Protein AF-A0AAN3M515-F1 (afdb_monomer)

pLDDT: mean 83.95, std 12.52, range [47.84, 95.38]

Solvent-accessible surface area (backbone atoms only — not comparable to full-atom values): 8176 Å² total; per-residue (Å²): 122,46,78,45,69,47,93,41,84,70,50,61,72,46,66,97,53,87,65,50,75,47,78,48,97,88,71,53,70,46,45,22,51,98,84,41,80,50,62,64,46,80,46,67,83,77,82,77,72,58,74,63,61,31,73,74,31,86,90,49,18,69,62,45,48,35,52,39,50,40,53,70,43,36,45,80,80,69,85,82,75,65,84,77,64,92,81,60,81,76,84,82,68,79,75,86,63,97,37,38,52,72,89,68,66,51,70,68,50,49,51,52,26,46,52,53,50,50,54,53,46,31,74,75,73,44,82,128

Radius of gyration: 21.22 Å; Cα contacts (8 Å, |Δi|>4): 114; chains: 1; bounding box: 54×39×48 Å

Structure (mmCIF, N/CA/C/O backbone):
data_AF-A0AAN3M515-F1
#
_entry.id   AF-A0AAN3M515-F1
#
loop_
_atom_site.group_PDB
_atom_site.id
_atom_site.type_symbol
_atom_site.label_atom_id
_atom_site.label_alt_id
_atom_site.label_comp_id
_atom_site.label_asym_id
_atom_site.label_entity_id
_atom_site.label_seq_id
_atom_site.pdbx_PDB_ins_code
_atom_site.Cartn_x
_atom_site.Cartn_y
_atom_site.Cartn_z
_atom_site.occupancy
_atom_site.B_iso_or_equiv
_atom_site.auth_seq_id
_atom_site.auth_comp_id
_atom_site.auth_asym_id
_atom_site.auth_atom_id
_atom_site.pdbx_PDB_model_num
ATOM 1 N N . MET A 1 1 ? 8.738 1.355 -1.422 1.00 74.44 1 MET A N 1
ATOM 2 C CA . MET A 1 1 ? 8.729 0.400 -2.541 1.00 74.44 1 MET A CA 1
ATOM 3 C C . MET A 1 1 ? 10.118 -0.185 -2.695 1.00 74.44 1 MET A C 1
ATOM 5 O O . MET A 1 1 ? 11.070 0.582 -2.778 1.00 74.44 1 MET A O 1
ATOM 9 N N . LEU A 1 2 ? 10.237 -1.506 -2.654 1.00 84.25 2 LEU A N 1
ATOM 10 C CA . LEU A 1 2 ? 11.456 -2.237 -2.986 1.00 84.25 2 LEU A CA 1
ATOM 11 C C . LEU A 1 2 ? 11.219 -2.996 -4.291 1.00 84.25 2 LEU A C 1
ATOM 13 O O . LEU A 1 2 ? 10.124 -3.512 -4.501 1.00 84.25 2 LEU A O 1
ATOM 17 N N . TYR A 1 3 ? 12.242 -3.086 -5.132 1.00 87.69 3 TYR A N 1
ATOM 18 C CA . TYR A 1 3 ? 12.226 -3.963 -6.298 1.00 87.69 3 TYR A CA 1
ATOM 19 C C . TYR A 1 3 ? 13.040 -5.205 -5.962 1.00 87.69 3 TYR A C 1
ATOM 21 O O . TYR A 1 3 ? 14.212 -5.100 -5.600 1.00 87.69 3 TYR A O 1
ATOM 29 N N . LEU A 1 4 ? 12.393 -6.363 -6.013 1.00 90.38 4 LEU A N 1
ATOM 30 C CA . LEU A 1 4 ? 13.009 -7.659 -5.778 1.00 90.38 4 LEU A CA 1
ATOM 31 C C . LEU A 1 4 ? 13.320 -8.243 -7.143 1.00 90.38 4 LEU A C 1
ATOM 33 O O . LEU A 1 4 ? 12.409 -8.629 -7.871 1.00 90.38 4 LEU A O 1
ATOM 37 N N . ILE A 1 5 ? 14.601 -8.274 -7.489 1.00 91.88 5 ILE A N 1
ATOM 38 C CA . ILE A 1 5 ? 15.055 -8.941 -8.706 1.00 91.88 5 ILE A CA 1
ATOM 39 C C . ILE A 1 5 ? 14.798 -10.436 -8.524 1.00 91.88 5 ILE A C 1
ATOM 41 O O . ILE A 1 5 ? 15.192 -11.012 -7.507 1.00 91.88 5 ILE A O 1
ATOM 45 N N . GLU A 1 6 ? 14.117 -11.046 -9.487 1.00 90.75 6 GLU A N 1
ATOM 46 C CA . GLU A 1 6 ? 13.832 -12.475 -9.442 1.00 90.75 6 GLU A CA 1
ATOM 47 C C . GLU A 1 6 ? 15.124 -13.280 -9.558 1.00 90.75 6 GLU A C 1
ATOM 49 O O . GLU A 1 6 ? 16.039 -12.924 -10.313 1.00 90.75 6 GLU A O 1
ATOM 54 N N . ASP A 1 7 ? 15.203 -14.373 -8.799 1.00 90.81 7 ASP A N 1
ATOM 55 C CA . ASP A 1 7 ? 16.372 -15.237 -8.828 1.00 90.81 7 ASP A CA 1
ATOM 56 C C . ASP A 1 7 ? 16.434 -15.993 -10.160 1.00 90.81 7 ASP A C 1
ATOM 58 O O . ASP A 1 7 ? 15.585 -16.821 -10.479 1.00 90.81 7 ASP A O 1
ATOM 62 N N . ASN A 1 8 ? 17.456 -15.679 -10.946 1.00 89.69 8 ASN A N 1
ATOM 63 C CA . ASN A 1 8 ? 17.761 -16.307 -12.221 1.00 89.69 8 ASN A CA 1
ATOM 64 C C . ASN A 1 8 ? 19.284 -16.300 -12.403 1.00 89.69 8 ASN A C 1
ATOM 66 O O . ASN A 1 8 ? 19.985 -15.452 -11.842 1.00 89.69 8 ASN A O 1
ATOM 70 N N . GLU A 1 9 ? 19.814 -17.204 -13.224 1.00 87.88 9 GLU A N 1
ATOM 71 C CA . GLU A 1 9 ? 21.246 -17.298 -13.509 1.00 87.88 9 GLU A CA 1
ATOM 72 C C . GLU A 1 9 ? 21.816 -15.961 -14.012 1.00 87.88 9 GLU A C 1
ATOM 74 O O . GLU A 1 9 ? 22.918 -15.559 -13.635 1.00 87.88 9 GLU A O 1
ATOM 79 N N . TYR A 1 10 ? 21.029 -15.227 -14.804 1.00 87.00 10 TYR A N 1
ATOM 80 C CA . TYR A 1 10 ? 21.380 -13.889 -15.271 1.00 87.00 10 TYR A CA 1
ATOM 81 C C . TYR A 1 10 ? 21.342 -12.843 -14.143 1.00 87.00 10 TYR A C 1
ATOM 83 O O . TYR A 1 10 ? 22.311 -12.108 -13.947 1.00 87.00 10 TYR A O 1
ATOM 91 N N . SER A 1 11 ? 20.268 -12.820 -13.350 1.00 88.88 11 SER A N 1
ATOM 92 C CA . SER A 1 11 ? 20.087 -11.897 -12.222 1.00 88.88 11 SER A CA 1
ATOM 93 C C . SER A 1 11 ? 21.185 -12.025 -11.165 1.00 88.88 11 SER A C 1
ATOM 95 O O . SER A 1 11 ? 21.657 -11.021 -10.635 1.00 88.88 11 SER A O 1
ATOM 97 N N . ARG A 1 12 ? 21.671 -13.244 -10.895 1.00 90.31 12 ARG A N 1
ATOM 98 C CA . ARG A 1 12 ? 22.786 -13.476 -9.960 1.00 90.31 12 ARG A CA 1
ATOM 99 C C . ARG A 1 12 ? 24.074 -12.784 -10.403 1.00 90.31 12 ARG A C 1
ATOM 101 O O . ARG A 1 12 ? 24.856 -12.343 -9.566 1.00 90.31 12 ARG A O 1
ATOM 108 N N . ARG A 1 13 ? 24.283 -12.616 -11.714 1.00 88.38 13 ARG A N 1
ATOM 109 C CA . ARG A 1 13 ? 25.438 -11.880 -12.257 1.00 88.38 13 ARG A CA 1
ATOM 110 C C . ARG A 1 13 ? 25.331 -10.370 -12.040 1.00 88.38 13 ARG A C 1
ATOM 112 O O . ARG A 1 13 ? 26.339 -9.692 -12.249 1.00 88.38 13 ARG A O 1
ATOM 119 N N . ALA A 1 14 ? 24.160 -9.855 -11.654 1.00 88.38 14 ALA A N 1
ATOM 120 C CA . ALA A 1 14 ? 23.925 -8.454 -11.304 1.00 88.38 14 ALA A CA 1
ATOM 121 C C . ALA A 1 14 ? 24.326 -8.122 -9.853 1.00 88.38 14 ALA A C 1
ATOM 123 O O . ALA A 1 14 ? 24.411 -6.948 -9.499 1.00 88.38 14 ALA A O 1
ATOM 124 N N . ILE A 1 15 ? 24.578 -9.129 -9.005 1.00 89.25 15 ILE A N 1
ATOM 125 C CA . ILE A 1 15 ? 24.927 -8.918 -7.594 1.00 89.25 15 ILE A CA 1
ATOM 126 C C . ILE A 1 15 ? 26.208 -8.078 -7.496 1.00 89.25 15 ILE A C 1
ATOM 128 O O . ILE A 1 15 ? 27.229 -8.400 -8.102 1.00 89.25 15 ILE A O 1
ATOM 132 N N . GLY A 1 16 ? 26.140 -6.987 -6.730 1.00 89.06 16 GLY A N 1
ATOM 133 C CA . GLY A 1 16 ? 27.260 -6.063 -6.531 1.00 89.06 16 GLY A CA 1
ATOM 134 C C . GLY A 1 16 ? 27.586 -5.175 -7.737 1.00 89.06 16 GLY A C 1
ATOM 135 O O . GLY A 1 16 ? 28.589 -4.466 -7.699 1.00 89.06 16 GLY A O 1
ATOM 136 N N . LYS A 1 17 ? 26.768 -5.193 -8.798 1.00 90.44 17 LYS A N 1
ATOM 137 C CA . LYS A 1 17 ? 26.938 -4.341 -9.981 1.00 90.44 17 LYS A CA 1
ATOM 138 C C . LYS A 1 17 ? 25.918 -3.211 -10.003 1.00 90.44 17 LYS A C 1
ATOM 140 O O . LYS A 1 17 ? 24.826 -3.322 -9.450 1.00 90.44 17 LYS A O 1
ATOM 145 N N . TYR A 1 18 ? 26.282 -2.133 -10.686 1.00 90.44 18 TYR A N 1
ATOM 146 C CA . TYR A 1 18 ? 25.339 -1.078 -11.029 1.00 90.44 18 TYR A CA 1
ATOM 147 C C . TYR A 1 18 ? 24.382 -1.572 -12.117 1.00 90.44 18 TYR A C 1
ATOM 149 O O . TYR A 1 18 ? 24.785 -2.295 -13.030 1.00 90.44 18 TYR A O 1
ATOM 157 N N . ILE A 1 19 ? 23.117 -1.186 -11.985 1.00 90.69 19 ILE A N 1
ATOM 158 C CA . ILE A 1 19 ? 22.046 -1.478 -12.936 1.00 90.69 19 ILE A CA 1
ATOM 159 C C . ILE A 1 19 ? 21.421 -0.165 -13.387 1.00 90.69 19 ILE A C 1
ATOM 161 O O . ILE A 1 19 ? 21.342 0.789 -12.607 1.00 90.69 19 ILE A O 1
ATOM 165 N N . ASP A 1 20 ? 20.946 -0.140 -14.623 1.00 90.62 20 ASP A N 1
ATOM 166 C CA . ASP A 1 20 ? 20.230 1.005 -15.161 1.00 90.62 20 AS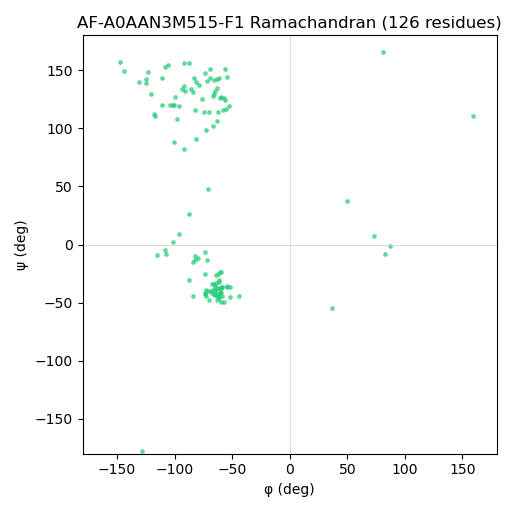P A CA 1
ATOM 167 C C . ASP A 1 20 ? 18.755 0.897 -14.787 1.00 90.62 20 ASP A C 1
ATOM 169 O O . ASP A 1 20 ? 18.135 -0.161 -14.936 1.00 90.62 20 ASP A O 1
ATOM 173 N N . VAL A 1 21 ? 18.186 2.003 -14.310 1.00 88.69 21 VAL A N 1
ATOM 174 C CA . VAL A 1 21 ? 16.763 2.099 -13.978 1.00 88.69 21 VAL A CA 1
ATOM 175 C C . VAL A 1 21 ? 16.131 3.140 -14.879 1.00 88.69 21 VAL A C 1
ATOM 177 O O . VAL A 1 21 ? 16.393 4.333 -14.744 1.00 88.69 21 VAL A O 1
ATOM 180 N N . TRP A 1 22 ? 15.291 2.683 -15.797 1.00 88.00 22 TRP A N 1
ATOM 181 C CA . TRP A 1 22 ? 14.546 3.561 -16.687 1.00 88.00 22 TRP A CA 1
ATOM 182 C C . TRP A 1 22 ? 13.210 3.881 -16.035 1.00 88.00 22 TRP A C 1
ATOM 184 O O . TRP A 1 22 ? 12.534 2.989 -15.520 1.00 88.00 22 TRP A O 1
ATOM 194 N N . HIS A 1 23 ? 12.852 5.162 -16.023 1.00 84.94 23 HIS A N 1
ATOM 195 C CA . HIS A 1 23 ? 11.598 5.6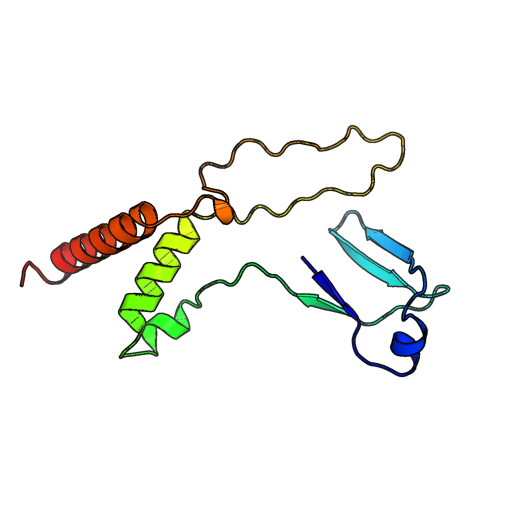42 -15.464 1.00 84.94 23 HIS A CA 1
ATOM 196 C C . HIS A 1 23 ? 10.779 6.296 -16.561 1.00 84.94 23 HIS A C 1
ATOM 198 O O . HIS A 1 23 ? 11.153 7.354 -17.067 1.00 84.94 23 HIS A O 1
ATOM 204 N N . TYR A 1 24 ? 9.668 5.672 -16.916 1.00 86.25 24 TYR A N 1
ATOM 205 C CA . TYR A 1 24 ? 8.786 6.200 -17.938 1.00 86.25 24 TYR A CA 1
ATOM 206 C C . TYR A 1 24 ? 7.760 7.172 -17.323 1.00 86.25 24 TYR A C 1
ATOM 208 O O . TYR A 1 24 ? 7.489 7.119 -16.116 1.00 86.25 24 TYR A O 1
ATOM 216 N N . PRO A 1 25 ? 7.195 8.102 -18.117 1.00 80.56 25 PRO A N 1
ATOM 217 C CA . PRO A 1 25 ? 6.217 9.082 -17.630 1.00 80.56 25 PRO A CA 1
ATOM 218 C C . PRO A 1 25 ? 4.922 8.460 -17.087 1.00 80.56 25 PRO A C 1
ATOM 220 O O . PRO A 1 25 ? 4.255 9.055 -16.247 1.00 80.56 25 PRO A O 1
ATOM 223 N N . ASP A 1 26 ? 4.585 7.261 -17.555 1.00 81.81 26 ASP A N 1
ATOM 224 C CA . ASP A 1 26 ? 3.459 6.436 -17.105 1.00 81.81 26 ASP A CA 1
ATOM 225 C C . ASP A 1 26 ? 3.686 5.793 -15.717 1.00 81.81 26 ASP A C 1
ATOM 227 O O . ASP A 1 26 ? 2.769 5.212 -15.139 1.00 81.81 26 ASP A O 1
ATOM 231 N N . GLY A 1 27 ? 4.891 5.928 -15.149 1.00 77.25 27 GLY A N 1
ATOM 232 C CA . GLY A 1 27 ? 5.275 5.359 -13.859 1.00 77.25 27 GLY A CA 1
ATOM 233 C C . GLY A 1 27 ? 5.811 3.929 -13.942 1.00 77.25 27 GLY A C 1
ATOM 234 O O . GLY A 1 27 ? 6.223 3.383 -12.911 1.00 77.25 27 GLY A O 1
ATOM 235 N N . HIS A 1 28 ? 5.859 3.335 -15.139 1.00 83.19 28 HIS A N 1
ATOM 236 C CA . HIS A 1 28 ? 6.512 2.053 -15.353 1.00 83.19 28 HIS A CA 1
ATOM 237 C C . HIS A 1 28 ? 8.026 2.197 -15.198 1.00 83.19 28 HIS A C 1
ATOM 239 O O . HIS A 1 28 ? 8.634 3.220 -15.537 1.00 83.19 28 HIS A O 1
ATOM 245 N N . LYS A 1 29 ? 8.644 1.160 -14.629 1.00 87.31 29 LYS A N 1
ATOM 246 C CA . LYS A 1 29 ? 10.084 1.127 -14.388 1.00 87.31 29 LYS A CA 1
ATOM 247 C C . LYS A 1 29 ? 10.675 -0.107 -15.026 1.00 87.31 29 LYS A C 1
ATOM 249 O O . LYS A 1 29 ? 10.107 -1.186 -14.929 1.00 87.31 29 LYS A O 1
ATOM 254 N N . GLU A 1 30 ? 11.835 0.049 -15.633 1.00 90.62 30 GLU A N 1
ATOM 255 C CA . GLU A 1 30 ? 12.587 -1.079 -16.164 1.00 90.62 30 GLU A CA 1
ATOM 256 C C . GLU A 1 30 ? 13.949 -1.122 -15.496 1.00 90.62 30 GLU A C 1
ATOM 258 O O . GLU A 1 30 ? 14.658 -0.118 -15.432 1.00 90.62 30 GLU A O 1
ATOM 263 N N . LEU A 1 31 ? 14.301 -2.301 -14.996 1.00 90.81 31 LEU A N 1
ATOM 264 C CA . LEU A 1 31 ? 15.617 -2.593 -14.448 1.00 90.81 31 LEU A CA 1
ATOM 265 C C . LEU A 1 31 ? 16.407 -3.329 -15.522 1.00 90.81 31 LEU A C 1
ATOM 267 O O . LEU A 1 31 ? 15.923 -4.322 -16.066 1.00 90.81 31 LEU A O 1
ATOM 271 N N . ARG A 1 32 ? 17.602 -2.841 -15.854 1.00 91.00 32 ARG A N 1
ATOM 272 C CA . ARG A 1 32 ? 18.445 -3.431 -16.897 1.00 91.00 32 ARG A CA 1
ATOM 273 C C . ARG A 1 32 ? 19.875 -3.637 -16.407 1.00 91.00 32 ARG A C 1
ATOM 275 O O . ARG A 1 32 ? 20.443 -2.772 -15.745 1.00 91.00 32 ARG A O 1
ATOM 282 N N . LEU A 1 33 ? 20.472 -4.768 -16.773 1.00 90.81 33 LEU A N 1
ATOM 283 C CA . LEU A 1 33 ? 21.907 -5.017 -16.635 1.00 90.81 33 LEU A CA 1
ATOM 284 C C . LEU A 1 33 ? 22.510 -5.060 -18.038 1.00 90.81 33 LEU A C 1
ATOM 286 O O . LEU A 1 33 ? 22.102 -5.881 -18.853 1.00 90.81 33 LEU A O 1
ATOM 290 N N . ASN A 1 34 ? 23.464 -4.180 -18.346 1.00 87.75 34 ASN A N 1
ATOM 291 C CA . ASN A 1 34 ? 24.110 -4.120 -19.666 1.00 87.75 34 ASN A CA 1
ATOM 292 C C . ASN A 1 34 ? 23.101 -4.101 -20.840 1.00 87.75 34 ASN A C 1
ATOM 294 O O . ASN A 1 34 ? 23.308 -4.762 -21.856 1.00 87.75 34 ASN A O 1
ATOM 298 N N . GLY A 1 35 ? 21.972 -3.404 -20.673 1.00 86.19 35 GLY A N 1
ATOM 299 C CA . GLY A 1 35 ? 20.901 -3.321 -21.673 1.00 86.19 35 GLY A CA 1
ATOM 300 C C . GLY A 1 35 ? 19.895 -4.481 -21.694 1.00 86.19 35 GLY A C 1
ATOM 301 O O . GLY A 1 35 ? 18.875 -4.358 -22.367 1.00 86.19 35 GLY A O 1
ATOM 302 N N . VAL A 1 36 ? 20.111 -5.565 -20.943 1.00 88.88 36 VAL A N 1
ATOM 303 C CA . VAL A 1 36 ? 19.167 -6.695 -20.841 1.00 88.88 36 VAL A CA 1
ATOM 304 C C . VAL A 1 36 ? 18.220 -6.485 -19.665 1.00 88.88 36 VAL A C 1
ATOM 306 O O . VAL A 1 36 ? 18.656 -6.110 -18.576 1.00 88.88 36 VAL A O 1
ATOM 309 N N . LEU A 1 37 ? 16.928 -6.749 -19.871 1.00 91.25 37 LEU A N 1
ATOM 310 C CA . LEU A 1 37 ? 15.900 -6.605 -18.841 1.00 91.25 37 LEU A CA 1
ATOM 311 C C . LEU A 1 37 ? 16.116 -7.596 -17.686 1.00 91.25 37 LEU A C 1
ATOM 313 O O . LEU A 1 37 ? 16.296 -8.795 -17.904 1.00 91.25 37 LEU A O 1
ATOM 317 N N . LEU A 1 38 ? 16.051 -7.091 -16.458 1.00 91.88 38 LEU A N 1
ATOM 318 C CA . LEU A 1 38 ? 16.026 -7.892 -15.244 1.00 91.88 38 LEU A CA 1
ATOM 319 C C . LEU A 1 38 ? 14.572 -8.092 -14.796 1.00 91.88 38 LEU A C 1
ATOM 321 O O . LEU A 1 38 ? 13.901 -7.100 -14.493 1.00 91.88 38 LEU A O 1
ATOM 325 N N . PRO A 1 39 ? 14.080 -9.343 -14.729 1.00 91.75 39 PRO A N 1
ATOM 326 C CA . PRO A 1 39 ? 12.764 -9.615 -14.174 1.00 91.75 39 PRO A CA 1
ATOM 327 C C . PRO A 1 39 ? 12.744 -9.216 -12.699 1.00 91.75 39 PRO A C 1
ATOM 329 O O . PRO A 1 39 ? 13.682 -9.493 -11.943 1.00 91.75 39 PRO A O 1
ATOM 332 N N . TYR A 1 40 ? 11.686 -8.522 -12.294 1.00 90.94 40 TYR A N 1
ATOM 333 C CA . TYR A 1 40 ? 11.546 -8.036 -10.934 1.00 90.94 40 TYR A CA 1
ATOM 334 C C . TYR A 1 40 ? 10.093 -8.088 -10.477 1.00 90.94 40 TYR A C 1
ATOM 336 O O . TYR A 1 40 ? 9.159 -7.872 -11.246 1.00 90.94 40 TYR A O 1
ATOM 344 N N . SER A 1 41 ? 9.926 -8.291 -9.179 1.00 89.50 41 SER A N 1
ATOM 345 C CA . SER A 1 41 ? 8.667 -8.105 -8.475 1.00 89.50 41 SER A CA 1
ATOM 346 C C . SER A 1 41 ? 8.753 -6.861 -7.600 1.00 89.50 41 SER A C 1
ATOM 348 O O . SER A 1 41 ? 9.829 -6.431 -7.173 1.00 89.50 41 SER A O 1
ATOM 350 N N . THR A 1 42 ? 7.609 -6.234 -7.345 1.00 87.56 42 THR A N 1
ATOM 351 C CA . THR A 1 42 ? 7.567 -5.057 -6.481 1.00 87.56 42 THR A CA 1
ATOM 352 C C . THR A 1 42 ? 7.083 -5.461 -5.100 1.00 87.56 42 THR A C 1
ATOM 354 O O . THR A 1 42 ? 5.969 -5.952 -4.952 1.00 87.56 42 THR A O 1
ATOM 357 N N . TYR A 1 43 ? 7.914 -5.235 -4.086 1.00 83.81 43 TYR A N 1
ATOM 358 C CA . TYR A 1 43 ? 7.559 -5.478 -2.695 1.00 83.81 43 TYR A CA 1
ATOM 359 C C . TYR A 1 43 ? 7.256 -4.160 -1.996 1.00 83.81 43 TYR A C 1
ATOM 361 O O . TYR A 1 43 ? 8.111 -3.265 -1.888 1.00 83.81 43 TYR A O 1
ATOM 369 N N . ASP A 1 44 ? 6.033 -4.050 -1.490 1.00 82.62 44 ASP A N 1
ATOM 370 C CA . ASP A 1 44 ? 5.663 -2.949 -0.623 1.00 82.62 44 ASP A CA 1
ATOM 371 C C . ASP A 1 44 ? 5.838 -3.320 0.851 1.00 82.62 44 ASP A C 1
ATOM 373 O O . ASP A 1 44 ? 5.427 -4.382 1.305 1.00 82.62 44 ASP A O 1
ATOM 377 N N . ARG A 1 45 ? 6.458 -2.413 1.611 1.00 79.88 45 ARG A N 1
ATOM 378 C CA . ARG A 1 45 ? 6.656 -2.573 3.059 1.00 79.88 45 ARG A CA 1
ATOM 379 C C . ARG A 1 45 ? 5.430 -2.134 3.859 1.00 79.88 45 ARG A C 1
ATOM 381 O O . ARG A 1 45 ? 5.354 -2.406 5.055 1.00 79.88 45 ARG A O 1
ATOM 388 N N . LEU A 1 46 ? 4.506 -1.413 3.228 1.00 83.31 46 LEU A N 1
ATOM 389 C CA . LEU A 1 46 ? 3.248 -1.024 3.842 1.00 83.31 46 LEU A CA 1
ATOM 390 C C . LEU A 1 46 ? 2.270 -2.191 3.739 1.00 83.31 46 LEU A C 1
ATOM 392 O O . LEU A 1 46 ? 1.536 -2.318 2.768 1.00 83.31 46 LEU A O 1
ATOM 396 N N . SER A 1 47 ? 2.261 -3.047 4.758 1.00 81.56 47 SER A N 1
ATOM 397 C CA . SER A 1 47 ? 1.220 -4.065 4.887 1.00 81.56 47 SER A CA 1
ATOM 398 C C . SER A 1 47 ? -0.148 -3.405 5.076 1.00 81.56 47 SER A C 1
ATOM 400 O O . SER A 1 47 ? -0.266 -2.396 5.788 1.00 81.56 47 SER A O 1
ATOM 402 N N . GLU A 1 48 ? -1.167 -4.010 4.472 1.00 87.94 48 GLU A N 1
ATOM 403 C CA . GLU A 1 48 ? -2.576 -3.638 4.590 1.00 87.94 48 GLU A CA 1
ATOM 404 C C . GLU A 1 48 ? -3.390 -4.857 5.037 1.00 87.94 48 GLU A C 1
ATOM 406 O O . GLU A 1 48 ? -3.095 -5.989 4.653 1.00 87.94 48 GLU A O 1
ATOM 411 N N . VAL A 1 49 ? -4.391 -4.638 5.893 1.00 90.44 49 VAL A N 1
ATOM 412 C CA . VAL A 1 49 ? -5.300 -5.704 6.330 1.00 90.44 49 VAL A CA 1
ATOM 413 C C . VAL A 1 49 ? -6.390 -5.915 5.283 1.00 90.44 49 VAL A C 1
ATOM 415 O O . VAL A 1 49 ? -7.256 -5.052 5.105 1.00 90.44 49 VAL A O 1
ATOM 418 N N . ASP A 1 50 ? -6.410 -7.100 4.679 1.00 90.75 50 ASP A N 1
ATOM 419 C CA . ASP A 1 50 ? -7.423 -7.522 3.708 1.00 90.75 50 ASP A CA 1
ATOM 420 C C . ASP A 1 50 ? -8.848 -7.534 4.315 1.00 90.75 50 ASP A C 1
ATOM 422 O O . ASP A 1 50 ? -9.067 -8.139 5.373 1.00 90.75 50 ASP A O 1
ATOM 426 N N . PRO A 1 51 ? -9.837 -6.844 3.701 1.00 87.75 51 PRO A N 1
ATOM 427 C CA . PRO A 1 51 ? -11.261 -6.943 4.040 1.00 87.75 51 PRO A CA 1
ATOM 428 C C . PRO A 1 51 ? -11.766 -8.360 4.250 1.00 87.75 51 PRO A C 1
ATOM 430 O O . PRO A 1 51 ? -12.440 -8.602 5.253 1.00 87.75 51 PRO A O 1
ATOM 433 N N . VAL A 1 52 ? -11.383 -9.279 3.371 1.00 91.50 52 VAL A N 1
ATOM 434 C CA . VAL A 1 52 ? -11.850 -10.666 3.388 1.00 91.50 52 VAL A CA 1
ATOM 435 C C . VAL A 1 52 ? -11.337 -11.394 4.631 1.00 91.50 52 VAL A C 1
ATOM 437 O O . VAL A 1 52 ? -12.113 -12.016 5.356 1.00 91.50 52 VAL A O 1
ATOM 440 N N . ALA A 1 53 ? -10.064 -11.191 4.984 1.00 89.50 53 ALA A N 1
ATOM 441 C CA . ALA A 1 53 ? -9.456 -11.794 6.168 1.00 89.50 53 ALA A CA 1
ATOM 442 C C . ALA A 1 53 ? -10.133 -11.393 7.493 1.00 89.50 53 ALA A C 1
ATOM 444 O O . ALA A 1 53 ? -10.037 -12.130 8.472 1.00 89.50 53 ALA A O 1
ATOM 445 N N . ILE A 1 54 ? -10.822 -10.248 7.555 1.00 90.50 54 I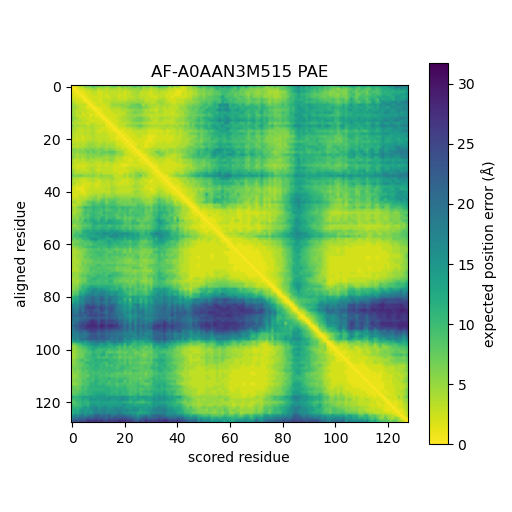LE A N 1
ATOM 446 C CA . ILE A 1 54 ? -11.577 -9.846 8.756 1.00 90.50 54 ILE A CA 1
ATOM 447 C C . ILE A 1 54 ? -12.847 -10.670 8.914 1.00 90.50 54 ILE A C 1
ATOM 449 O O . ILE A 1 54 ? -13.174 -11.087 10.024 1.00 90.50 54 ILE A O 1
ATOM 453 N N . VAL A 1 55 ? -13.556 -10.884 7.809 1.00 90.19 55 VAL A N 1
ATOM 454 C CA . VAL A 1 55 ? -14.843 -11.583 7.795 1.00 90.19 55 VAL A CA 1
ATOM 455 C C . VAL A 1 55 ? -14.638 -13.081 8.009 1.00 90.19 55 VAL A C 1
ATOM 457 O O . VAL A 1 55 ? -15.350 -13.696 8.803 1.00 90.19 55 VAL A O 1
ATOM 460 N N . ASP A 1 56 ? -13.620 -13.655 7.370 1.00 92.69 56 ASP A N 1
ATOM 461 C CA . ASP A 1 56 ? -13.376 -15.099 7.399 1.00 92.69 56 ASP A CA 1
ATOM 462 C C . ASP A 1 56 ? -12.819 -15.582 8.746 1.00 92.69 56 ASP A C 1
ATOM 464 O O . ASP A 1 56 ? -12.990 -16.740 9.142 1.00 92.69 56 ASP A O 1
ATOM 468 N N . ASN A 1 57 ? -12.155 -14.699 9.496 1.00 91.56 57 ASN A N 1
ATOM 469 C CA . ASN A 1 57 ? -11.372 -15.088 10.659 1.00 91.56 57 ASN A CA 1
ATOM 470 C C . ASN A 1 57 ? -12.123 -14.843 11.975 1.00 91.56 57 ASN A C 1
ATOM 472 O O . ASN A 1 57 ? -11.966 -13.819 12.634 1.00 91.56 57 ASN A O 1
ATOM 476 N N . LYS A 1 58 ? -12.915 -15.828 12.414 1.00 86.06 58 LYS A N 1
ATOM 477 C CA . LYS A 1 58 ? -13.808 -15.704 13.590 1.00 86.06 58 LYS A CA 1
ATOM 478 C C . LYS A 1 58 ? -13.125 -15.268 14.891 1.00 86.06 58 LYS A C 1
ATOM 480 O O . LYS A 1 58 ? -13.738 -14.576 15.696 1.00 86.06 58 LYS A O 1
ATOM 485 N N . ARG A 1 59 ? -11.883 -15.705 15.137 1.00 92.00 59 ARG A N 1
ATOM 486 C CA . ARG A 1 59 ? -11.165 -15.408 16.394 1.00 92.00 59 ARG A CA 1
ATOM 487 C C . ARG A 1 59 ? -10.405 -14.086 16.341 1.00 92.00 59 ARG A C 1
ATOM 489 O O . ARG A 1 59 ? -10.233 -13.454 17.376 1.00 92.00 59 ARG A O 1
ATOM 496 N N . LEU A 1 60 ? -9.936 -13.696 15.156 1.00 94.00 60 LEU A N 1
ATOM 497 C CA . LEU A 1 60 ? -9.071 -12.529 14.969 1.00 94.00 60 LEU A CA 1
ATOM 498 C C . LEU A 1 60 ? -9.777 -11.348 14.304 1.00 94.00 60 LEU A C 1
ATOM 500 O O . LEU A 1 60 ? -9.204 -10.265 14.282 1.00 94.00 60 LEU A O 1
ATOM 504 N N . GLY A 1 61 ? -11.007 -11.515 13.815 1.00 92.44 61 GLY A N 1
ATOM 505 C CA . GLY A 1 61 ? -11.732 -10.496 13.057 1.00 92.44 61 GLY A CA 1
ATOM 506 C C . GLY A 1 61 ? -11.777 -9.149 13.772 1.00 92.44 61 GLY A C 1
ATOM 507 O O . GLY A 1 61 ? -11.431 -8.133 13.181 1.00 92.44 61 GLY A O 1
ATOM 508 N N . HIS A 1 62 ? -12.071 -9.138 15.076 1.00 91.69 62 HIS A N 1
ATOM 509 C CA . HIS A 1 62 ? -12.098 -7.893 15.850 1.00 91.69 62 HIS A CA 1
ATOM 510 C C . HIS A 1 62 ? -10.728 -7.197 15.918 1.00 91.69 62 HIS A C 1
ATOM 512 O O . HIS A 1 62 ? -10.629 -5.993 15.698 1.00 91.69 62 HIS A O 1
ATOM 518 N N . VAL A 1 63 ? -9.654 -7.952 16.166 1.00 94.12 63 VAL A N 1
ATOM 519 C CA . VAL A 1 63 ? -8.289 -7.404 16.238 1.00 94.12 63 VAL A CA 1
ATOM 520 C C . VAL A 1 63 ? -7.822 -6.913 14.867 1.00 94.12 63 VAL A C 1
ATOM 522 O O . VAL A 1 63 ? -7.190 -5.863 14.765 1.00 94.12 63 VAL A O 1
ATOM 525 N N . LEU A 1 64 ? -8.162 -7.639 13.801 1.00 95.06 64 LEU A N 1
ATOM 526 C CA . LEU A 1 64 ? -7.868 -7.221 12.434 1.00 95.06 64 LEU A CA 1
ATOM 527 C C . LEU A 1 64 ? -8.620 -5.933 12.067 1.00 95.06 64 LEU A C 1
ATOM 529 O O . LEU A 1 64 ? -8.079 -5.102 11.338 1.00 95.06 64 LEU A O 1
ATOM 533 N N . ASP A 1 65 ? -9.827 -5.730 12.600 1.00 93.94 65 ASP A N 1
ATOM 534 C CA . ASP A 1 65 ? -10.611 -4.518 12.341 1.00 93.94 65 ASP A CA 1
ATOM 535 C C . ASP A 1 65 ? -10.020 -3.312 13.076 1.00 93.94 65 ASP A C 1
ATOM 537 O O . ASP A 1 65 ? -9.856 -2.239 12.492 1.00 93.94 65 ASP A O 1
ATOM 541 N N . VAL A 1 66 ? -9.554 -3.509 14.316 1.00 95.00 66 VAL A N 1
ATOM 542 C CA . VAL A 1 66 ? -8.750 -2.501 15.031 1.00 95.00 66 VAL A CA 1
ATOM 543 C C . VAL A 1 66 ? -7.505 -2.145 14.213 1.00 95.00 66 VAL A C 1
ATOM 545 O O . VAL A 1 66 ? -7.249 -0.966 13.958 1.00 95.00 66 VAL A O 1
ATOM 548 N N . ALA A 1 67 ? -6.757 -3.145 13.737 1.00 93.88 67 ALA A N 1
ATOM 549 C CA . ALA A 1 67 ? -5.553 -2.925 12.939 1.00 93.88 67 ALA A CA 1
ATOM 550 C C . ALA A 1 67 ? -5.847 -2.152 11.640 1.00 93.88 67 ALA A C 1
ATOM 552 O O . ALA A 1 67 ? -5.106 -1.229 11.295 1.00 93.88 67 ALA A O 1
ATOM 553 N N . ARG A 1 68 ? -6.958 -2.454 10.952 1.00 93.88 68 ARG A N 1
ATOM 554 C CA . ARG A 1 68 ? -7.415 -1.689 9.781 1.00 93.88 68 ARG A CA 1
ATOM 555 C C . ARG A 1 68 ? -7.717 -0.234 10.130 1.00 93.88 68 ARG A C 1
ATOM 557 O O . ARG A 1 68 ? -7.343 0.664 9.378 1.00 93.88 68 ARG A O 1
ATOM 564 N N . GLN A 1 69 ? -8.405 0.019 11.240 1.00 94.12 69 GLN A N 1
ATOM 565 C CA . GLN A 1 69 ? -8.757 1.380 11.653 1.00 94.12 69 GLN A CA 1
ATOM 566 C C . GLN A 1 69 ? -7.514 2.211 11.984 1.00 94.12 69 GLN A C 1
ATOM 568 O O . GLN A 1 69 ? -7.444 3.377 11.595 1.00 94.12 69 GLN A O 1
ATOM 573 N N . VAL A 1 70 ? -6.503 1.606 12.614 1.00 93.69 70 VAL A N 1
ATOM 574 C CA . VAL A 1 70 ? -5.195 2.245 12.828 1.00 93.69 70 VAL A CA 1
ATOM 575 C C . VAL A 1 70 ? -4.489 2.504 11.493 1.00 93.69 70 VAL A C 1
ATOM 577 O O . VAL A 1 70 ? -3.985 3.602 11.266 1.00 93.69 70 VAL A O 1
ATOM 580 N N . GLN A 1 71 ? -4.505 1.544 10.560 1.00 91.75 71 GLN A N 1
ATOM 581 C CA . GLN A 1 71 ? -3.913 1.722 9.228 1.00 91.75 71 GLN A CA 1
ATOM 582 C C . GLN A 1 71 ? -4.571 2.848 8.419 1.00 91.75 71 GLN A C 1
ATOM 584 O O . GLN A 1 71 ? -3.875 3.528 7.674 1.00 91.75 71 GLN A O 1
ATOM 589 N N . ARG A 1 72 ? -5.874 3.109 8.591 1.00 90.69 72 ARG A N 1
ATOM 590 C CA . ARG A 1 72 ? -6.566 4.237 7.935 1.00 90.69 72 ARG A CA 1
ATOM 591 C C . ARG A 1 72 ? -6.056 5.609 8.375 1.00 90.69 72 ARG A C 1
ATOM 593 O O . ARG A 1 72 ? -6.170 6.559 7.610 1.00 90.69 72 ARG A O 1
ATOM 600 N N . LYS A 1 73 ? -5.496 5.713 9.583 1.00 90.56 73 LYS A N 1
ATOM 601 C CA . LYS A 1 73 ? -4.846 6.936 10.080 1.00 90.56 73 LYS A CA 1
ATOM 602 C C . LYS A 1 73 ? -3.410 7.082 9.594 1.00 90.56 73 LYS A C 1
AT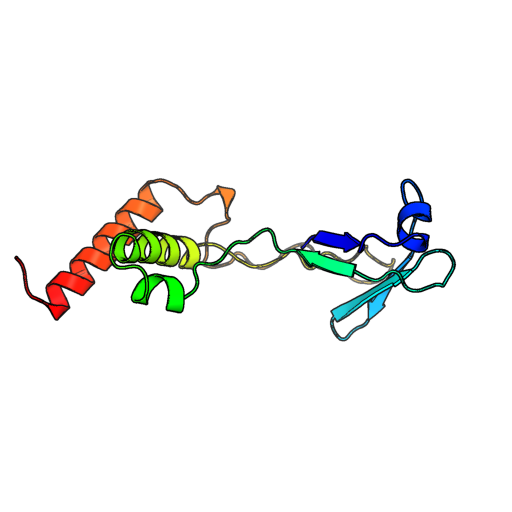OM 604 O O . LYS A 1 73 ? -2.808 8.131 9.809 1.00 90.56 73 LYS A O 1
ATOM 609 N N . ARG A 1 74 ? -2.847 6.040 8.977 1.00 90.06 74 ARG A N 1
ATOM 610 C CA . ARG A 1 74 ? -1.490 6.046 8.442 1.00 90.06 74 ARG A CA 1
ATOM 611 C C . ARG A 1 74 ? -1.456 6.767 7.105 1.00 90.06 74 ARG A C 1
ATOM 613 O O . ARG A 1 74 ? -2.295 6.556 6.232 1.00 90.06 74 ARG A O 1
ATOM 620 N N . ASP A 1 75 ? -0.438 7.584 6.924 1.00 87.06 75 ASP A N 1
ATOM 621 C CA . ASP A 1 75 ? -0.082 8.121 5.633 1.00 87.06 75 ASP A CA 1
ATOM 622 C C . ASP A 1 75 ? 0.589 7.023 4.804 1.00 87.06 75 ASP A C 1
ATOM 624 O O . ASP A 1 75 ? 1.675 6.542 5.140 1.00 87.06 75 ASP A O 1
ATOM 628 N N . ASN A 1 76 ? -0.080 6.622 3.724 1.00 83.50 76 ASN A N 1
ATOM 629 C CA . ASN A 1 76 ? 0.443 5.675 2.745 1.00 83.50 76 ASN A CA 1
ATOM 630 C C . ASN A 1 76 ? 1.078 6.394 1.537 1.00 83.50 76 ASN A C 1
ATOM 632 O O . ASN A 1 76 ? 1.429 5.743 0.549 1.00 83.50 76 ASN A O 1
ATOM 636 N N . ASN A 1 77 ? 1.250 7.724 1.590 1.00 77.31 77 ASN A N 1
ATOM 637 C CA . ASN A 1 77 ? 1.952 8.461 0.548 1.00 77.31 77 ASN A CA 1
ATOM 638 C C . ASN A 1 77 ? 3.407 7.998 0.460 1.00 77.31 77 ASN A C 1
ATOM 640 O O . ASN A 1 77 ? 4.224 8.182 1.364 1.00 77.31 77 ASN A O 1
ATOM 644 N N . ARG A 1 78 ? 3.740 7.387 -0.677 1.00 72.81 78 ARG A N 1
ATOM 645 C CA . ARG A 1 78 ? 5.101 6.956 -0.982 1.00 72.81 78 ARG A CA 1
ATOM 646 C C . ARG A 1 78 ? 5.889 8.152 -1.502 1.00 72.81 78 ARG A C 1
ATOM 648 O O . ARG A 1 78 ? 5.378 8.929 -2.306 1.00 72.81 78 ARG A O 1
ATOM 655 N N . SER A 1 79 ? 7.149 8.273 -1.092 1.00 66.19 79 SER A N 1
ATOM 656 C CA . SER A 1 79 ? 8.054 9.267 -1.666 1.00 66.19 79 SER A CA 1
ATOM 657 C C . SER A 1 79 ? 8.165 9.044 -3.176 1.00 66.19 79 SER A C 1
ATOM 659 O O . SER A 1 79 ? 8.682 8.018 -3.614 1.00 66.19 79 SER A O 1
ATOM 661 N N . GLN A 1 80 ? 7.704 10.012 -3.967 1.00 63.81 80 GLN A N 1
ATOM 662 C CA . GLN A 1 80 ? 7.865 10.034 -5.427 1.00 63.81 80 GLN A CA 1
ATOM 663 C C . GLN A 1 80 ? 9.188 10.692 -5.839 1.00 63.81 80 GLN A C 1
ATOM 665 O O . GLN A 1 80 ? 9.292 11.294 -6.905 1.00 63.81 80 GLN A O 1
ATOM 670 N N . SER A 1 81 ? 10.198 10.649 -4.964 1.00 54.56 81 SER A N 1
ATOM 671 C CA . SER A 1 81 ? 11.493 11.261 -5.233 1.00 54.56 81 SER A CA 1
ATOM 672 C C . SER A 1 81 ? 12.170 10.517 -6.380 1.00 54.56 81 SER A C 1
ATOM 674 O O . SER A 1 81 ? 12.712 9.427 -6.186 1.00 54.56 81 SER A O 1
ATOM 676 N N . LEU A 1 82 ? 12.123 11.107 -7.570 1.00 56.16 82 LEU A N 1
ATOM 677 C CA . LEU A 1 82 ? 12.991 10.740 -8.679 1.00 56.16 82 LEU A CA 1
ATOM 678 C C . LEU A 1 82 ? 14.406 11.265 -8.383 1.00 56.16 82 LEU A C 1
ATOM 680 O O . LEU A 1 82 ? 14.537 12.306 -7.723 1.00 56.16 82 LEU A O 1
ATOM 684 N N . PRO A 1 83 ? 15.473 10.578 -8.831 1.00 53.00 83 PRO A N 1
ATOM 685 C CA . PRO A 1 83 ? 16.770 11.230 -8.928 1.00 53.00 83 PRO A CA 1
ATOM 686 C C . PRO A 1 83 ? 16.591 12.471 -9.811 1.00 53.00 83 PRO A C 1
ATOM 688 O O . PRO A 1 83 ? 16.045 12.382 -10.905 1.00 53.00 83 PRO A O 1
ATOM 691 N N . CYS A 1 84 ? 16.965 13.637 -9.286 1.00 47.84 84 CYS A N 1
ATOM 692 C CA . CYS A 1 84 ? 16.820 14.907 -9.988 1.00 47.84 84 CYS A CA 1
ATOM 693 C C . CYS A 1 84 ? 17.697 14.867 -11.246 1.00 47.84 84 CYS A C 1
ATOM 695 O O . CYS A 1 84 ? 18.919 14.962 -11.147 1.00 47.84 84 CYS A O 1
ATOM 697 N N . SER A 1 85 ? 17.095 14.726 -12.421 1.00 53.38 85 SER A N 1
ATOM 698 C CA . SER A 1 85 ? 17.737 15.083 -13.681 1.00 53.38 85 SER A CA 1
ATOM 699 C C . SER A 1 85 ? 17.784 16.607 -13.743 1.00 53.38 85 SER A C 1
ATOM 701 O O . SER A 1 85 ? 16.757 17.213 -14.014 1.00 53.38 85 SER A O 1
ATOM 703 N N . GLY A 1 86 ? 18.945 17.178 -13.394 1.00 52.69 86 GLY A N 1
ATOM 704 C CA . GLY A 1 86 ? 19.458 18.548 -13.622 1.00 52.69 86 GLY A CA 1
ATOM 705 C C . GLY A 1 86 ? 18.513 19.756 -13.568 1.00 52.69 86 GLY A C 1
ATOM 706 O O . GLY A 1 86 ? 18.770 20.686 -12.808 1.00 52.69 86 GLY A O 1
ATOM 707 N N . ASP A 1 87 ? 17.438 19.734 -14.351 1.00 57.53 87 ASP A N 1
ATOM 708 C CA . ASP A 1 87 ? 16.633 20.893 -14.737 1.00 57.53 87 ASP A CA 1
ATOM 709 C C . ASP A 1 87 ? 15.182 20.858 -14.215 1.00 57.53 87 ASP A C 1
ATOM 711 O O . ASP A 1 87 ? 14.471 21.859 -14.312 1.00 57.53 87 ASP A O 1
ATOM 715 N N . GLU A 1 88 ? 14.712 19.748 -13.628 1.00 55.62 88 GLU A N 1
ATOM 716 C CA . GLU A 1 88 ? 13.373 19.704 -13.018 1.00 55.62 88 GLU A CA 1
ATOM 717 C C . GLU A 1 88 ? 13.390 20.254 -11.578 1.00 55.62 88 GLU A C 1
ATOM 719 O O . GLU A 1 88 ? 14.204 19.810 -10.756 1.00 55.62 88 GLU A O 1
ATOM 724 N N . PRO A 1 89 ? 12.470 21.175 -11.212 1.00 52.81 89 PRO A N 1
ATOM 725 C CA . PRO A 1 89 ? 12.353 21.638 -9.839 1.00 52.81 89 PRO A CA 1
ATOM 726 C C . PRO A 1 89 ? 12.111 20.435 -8.933 1.00 52.81 89 PRO A C 1
ATOM 728 O O . PRO A 1 89 ? 11.190 19.642 -9.144 1.00 52.81 89 PRO A O 1
ATOM 731 N N . SER A 1 90 ? 12.959 20.294 -7.913 1.00 52.72 90 SER A N 1
ATOM 732 C CA . SER A 1 90 ? 12.872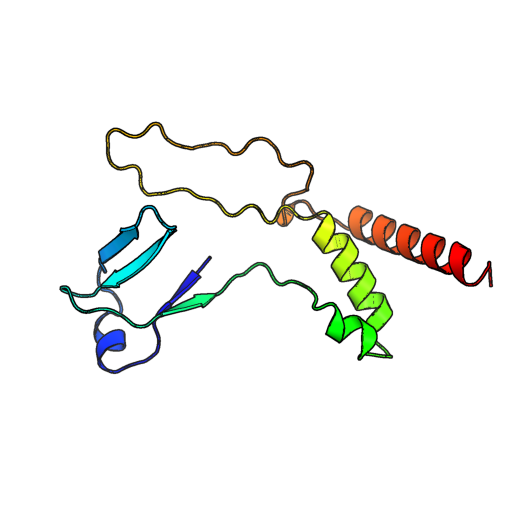 19.172 -6.988 1.00 52.72 90 SER A CA 1
ATOM 733 C C . SER A 1 90 ? 11.453 19.139 -6.410 1.00 52.72 90 SER A C 1
ATOM 735 O O . SER A 1 90 ? 11.054 20.060 -5.690 1.00 52.72 90 SER A O 1
ATOM 737 N N . ARG A 1 91 ? 10.687 18.073 -6.681 1.00 54.41 91 ARG A N 1
ATOM 738 C CA . ARG A 1 91 ? 9.403 17.794 -6.008 1.00 54.41 91 ARG A CA 1
ATOM 739 C C . ARG A 1 91 ? 9.656 17.378 -4.552 1.00 54.41 91 ARG A C 1
ATOM 741 O O . ARG A 1 91 ? 9.172 16.359 -4.074 1.00 54.41 91 ARG A O 1
ATOM 748 N N . ARG A 1 92 ? 10.487 18.126 -3.825 1.00 54.28 92 ARG A N 1
ATOM 749 C CA . ARG A 1 92 ? 10.767 17.922 -2.406 1.00 54.28 92 ARG A CA 1
ATOM 750 C C . ARG A 1 92 ? 9.802 18.771 -1.605 1.00 54.28 92 ARG A C 1
ATOM 752 O O . ARG A 1 92 ? 10.150 19.862 -1.157 1.00 54.28 92 ARG A O 1
ATOM 759 N N . ARG A 1 93 ? 8.603 18.220 -1.442 1.00 54.88 93 ARG A N 1
ATOM 760 C CA . ARG A 1 93 ? 7.784 18.209 -0.221 1.00 54.88 93 ARG A CA 1
ATOM 761 C C . ARG A 1 93 ? 6.346 17.950 -0.644 1.00 54.88 93 ARG A C 1
ATOM 763 O O . ARG A 1 93 ? 5.718 18.789 -1.280 1.00 54.88 93 ARG A O 1
ATOM 770 N N . HIS A 1 94 ? 5.841 16.770 -0.299 1.00 57.41 94 HIS A N 1
ATOM 771 C CA . HIS A 1 94 ? 4.400 16.564 -0.293 1.00 57.41 94 HIS A CA 1
ATOM 772 C C . HIS A 1 94 ? 3.784 17.526 0.728 1.00 57.41 94 HIS A C 1
ATOM 774 O O . HIS A 1 94 ? 4.389 17.792 1.772 1.00 57.41 94 HIS A O 1
ATOM 780 N N . ALA A 1 95 ? 2.604 18.061 0.407 1.00 58.75 95 ALA A N 1
ATOM 781 C CA . ALA A 1 95 ? 1.789 18.773 1.380 1.00 58.75 95 ALA A CA 1
ATOM 782 C C . ALA A 1 95 ? 1.566 17.861 2.601 1.00 58.75 95 ALA A C 1
ATOM 784 O O . ALA A 1 95 ? 1.469 16.643 2.414 1.00 58.75 95 ALA A O 1
ATOM 785 N N . PRO A 1 96 ? 1.523 18.409 3.829 1.00 60.41 96 PRO A N 1
ATOM 786 C CA . PRO A 1 96 ? 1.233 17.611 5.012 1.00 60.41 96 PRO A CA 1
ATOM 787 C C . PRO A 1 96 ? -0.065 16.841 4.767 1.00 60.41 96 PRO A C 1
ATOM 789 O O . PRO A 1 96 ? -1.102 17.433 4.463 1.00 60.41 96 PRO A O 1
ATOM 792 N N . SER A 1 97 ? 0.013 15.513 4.807 1.00 67.38 97 SER A N 1
ATOM 793 C CA . SER A 1 97 ? -1.171 14.678 4.703 1.00 67.38 97 SER A CA 1
ATOM 794 C C . SER A 1 97 ? -1.997 14.849 5.980 1.00 67.38 97 SER A C 1
ATOM 796 O O . SER A 1 97 ? -1.469 15.134 7.053 1.00 67.38 97 SER A O 1
ATOM 798 N N . ILE A 1 98 ? -3.317 14.684 5.867 1.00 78.62 98 ILE A N 1
ATOM 799 C CA . ILE A 1 98 ? -4.219 14.633 7.033 1.00 78.62 98 ILE A CA 1
ATOM 800 C C . ILE A 1 98 ? -3.831 13.460 7.959 1.00 78.62 98 ILE A C 1
ATOM 802 O O . ILE A 1 98 ? -4.110 13.473 9.156 1.00 78.62 98 ILE A O 1
ATOM 806 N N . ASN A 1 99 ? -3.163 12.452 7.396 1.00 86.31 99 ASN A N 1
ATOM 807 C CA . ASN A 1 99 ? -2.806 11.210 8.055 1.00 86.31 99 ASN A CA 1
ATOM 808 C C . ASN A 1 99 ? -1.415 11.277 8.707 1.00 86.31 99 ASN A C 1
ATOM 810 O O . ASN A 1 99 ? -0.537 12.042 8.321 1.00 86.31 99 ASN A O 1
ATOM 814 N N . LYS A 1 100 ? -1.197 10.426 9.707 1.00 87.56 100 LYS A N 1
ATOM 815 C CA . LYS A 1 100 ? 0.053 10.341 10.466 1.00 87.56 100 LYS A CA 1
ATOM 816 C C . LYS A 1 100 ? 1.080 9.476 9.741 1.00 87.56 100 LYS A C 1
ATOM 818 O O . LYS A 1 100 ? 0.748 8.424 9.207 1.00 87.56 100 LYS A O 1
ATOM 823 N N . SER A 1 101 ? 2.361 9.832 9.806 1.00 86.00 101 SER A N 1
ATOM 824 C CA . SER A 1 101 ? 3.447 8.936 9.376 1.00 86.00 101 SER A CA 1
ATOM 825 C C . SER A 1 101 ? 3.388 7.594 10.116 1.00 86.00 101 SER A C 1
ATOM 827 O O . SER A 1 101 ? 3.000 7.535 11.284 1.00 86.00 101 SER A O 1
ATOM 829 N N . GLN A 1 102 ? 3.856 6.517 9.476 1.00 84.62 102 GLN A N 1
ATOM 830 C CA . GLN A 1 102 ? 3.945 5.192 10.100 1.00 84.62 102 GLN A CA 1
ATOM 831 C C . GLN A 1 102 ? 4.674 5.212 11.454 1.00 84.62 102 GLN A C 1
ATOM 833 O O . GLN A 1 102 ? 4.285 4.483 12.357 1.00 84.62 102 GLN A O 1
ATOM 838 N N . ARG A 1 103 ? 5.713 6.046 11.606 1.00 86.00 103 ARG A N 1
ATOM 839 C CA . ARG A 1 103 ? 6.502 6.149 12.851 1.00 86.00 103 ARG A CA 1
ATOM 840 C C . ARG A 1 103 ? 5.844 6.993 13.943 1.00 86.00 103 ARG A C 1
ATO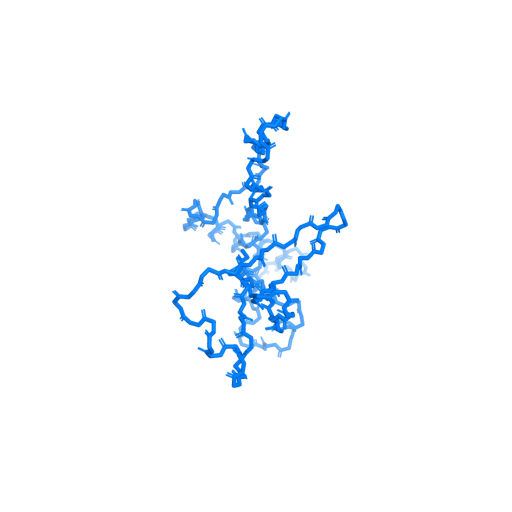M 842 O O . ARG A 1 103 ? 6.343 7.007 15.057 1.00 86.00 103 ARG A O 1
ATOM 849 N N . SER A 1 104 ? 4.786 7.726 13.608 1.00 89.81 104 SER A N 1
ATOM 850 C CA . SER A 1 104 ? 4.036 8.568 14.549 1.00 89.81 104 SER A CA 1
ATOM 851 C C . SER A 1 104 ? 2.725 7.934 15.019 1.00 89.81 104 SER A C 1
ATOM 853 O O . SER A 1 104 ? 1.968 8.589 15.729 1.00 89.81 104 SER A O 1
ATOM 855 N N . LEU A 1 105 ? 2.424 6.705 14.584 1.00 90.62 105 LEU A N 1
ATOM 856 C CA . LEU A 1 105 ? 1.289 5.939 15.094 1.00 90.62 105 LEU A CA 1
ATOM 857 C C . LEU A 1 105 ? 1.637 5.379 16.471 1.00 90.62 105 LEU A C 1
ATOM 859 O O . LEU A 1 105 ? 2.629 4.662 16.602 1.00 90.62 105 LEU A O 1
ATOM 863 N N . ASN A 1 106 ? 0.798 5.680 17.458 1.00 93.81 106 ASN A N 1
ATOM 864 C CA . ASN A 1 106 ? 1.058 5.370 18.864 1.00 93.81 106 ASN A CA 1
ATOM 865 C C . ASN A 1 106 ? -0.120 4.618 19.513 1.00 93.81 106 ASN A C 1
ATOM 867 O O . ASN A 1 106 ? -1.128 4.322 18.870 1.00 93.81 106 ASN A O 1
ATOM 871 N N . GLU A 1 107 ? 0.000 4.328 20.810 1.00 94.12 107 GLU A N 1
ATOM 872 C CA . GLU A 1 107 ? -1.015 3.633 21.615 1.00 94.12 107 GLU A CA 1
ATOM 873 C C . GLU A 1 107 ? -2.368 4.363 21.633 1.00 94.12 107 GLU A C 1
ATOM 875 O O . GLU A 1 107 ? -3.412 3.721 21.535 1.00 94.12 107 GLU A O 1
ATOM 880 N N . ASP A 1 108 ? -2.364 5.698 21.642 1.00 94.62 108 ASP A N 1
ATOM 881 C CA . ASP A 1 108 ? -3.590 6.507 21.591 1.00 94.62 108 ASP A CA 1
ATOM 882 C C . ASP A 1 108 ? -4.402 6.253 20.313 1.00 94.62 108 ASP A C 1
ATOM 884 O O . ASP A 1 108 ? -5.631 6.186 20.345 1.00 94.62 108 ASP A O 1
ATOM 888 N N . ASP A 1 109 ? -3.723 6.054 19.176 1.00 93.69 109 ASP A N 1
ATOM 889 C CA . ASP A 1 109 ? -4.390 5.763 17.905 1.00 93.69 109 ASP A CA 1
ATOM 890 C C . ASP A 1 109 ? -5.100 4.409 17.939 1.00 93.69 109 ASP A C 1
ATOM 892 O O . ASP A 1 109 ? -6.164 4.254 17.329 1.00 93.69 109 ASP A O 1
ATOM 896 N N . LEU A 1 110 ? -4.516 3.450 18.663 1.00 94.06 110 LEU A N 1
ATOM 897 C CA . LEU A 1 110 ? -5.067 2.120 18.885 1.00 94.06 110 LEU A CA 1
ATOM 898 C C . LEU A 1 110 ? -6.255 2.163 19.852 1.00 94.06 110 LEU A C 1
ATOM 900 O O . LEU A 1 110 ? -7.289 1.565 19.553 1.00 94.06 110 LEU A O 1
ATOM 904 N N . LEU A 1 111 ? -6.155 2.912 20.952 1.00 95.38 111 LEU A N 1
ATOM 905 C CA . LEU A 1 111 ? -7.264 3.109 21.890 1.00 95.38 111 LEU A CA 1
ATOM 906 C C . LEU A 1 111 ? -8.457 3.786 21.212 1.00 95.38 111 LEU A C 1
ATOM 908 O O . LEU A 1 111 ? -9.588 3.314 21.322 1.00 95.38 111 LEU A O 1
ATOM 912 N N . GLU A 1 112 ? -8.217 4.846 20.442 1.00 94.50 112 GLU A N 1
ATOM 913 C CA . GLU A 1 112 ? -9.278 5.534 19.707 1.00 94.50 112 GLU A CA 1
ATOM 914 C C . GLU A 1 112 ? -9.930 4.608 18.664 1.00 94.50 112 GLU A C 1
ATOM 916 O O . GLU A 1 112 ? -11.151 4.620 18.489 1.00 94.50 112 GLU A O 1
ATOM 921 N N . ALA A 1 113 ? -9.142 3.753 18.000 1.00 94.81 1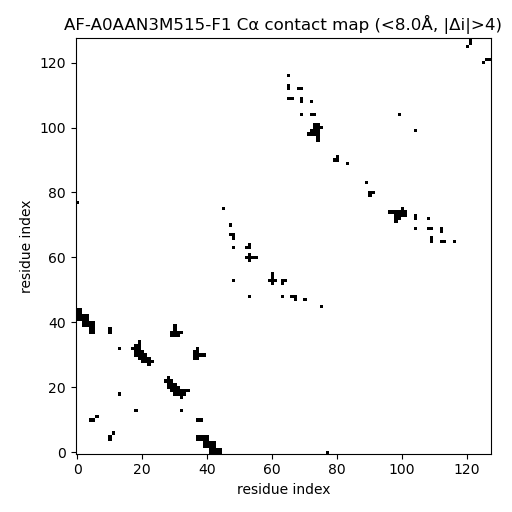13 ALA A N 1
ATOM 922 C CA . ALA A 1 113 ? -9.666 2.746 17.080 1.00 94.81 113 ALA A CA 1
ATOM 923 C C . ALA A 1 113 ? -10.565 1.720 17.792 1.00 94.81 113 ALA A C 1
ATOM 925 O O . ALA A 1 113 ? -11.635 1.391 17.272 1.00 94.81 113 ALA A O 1
ATOM 926 N N . MET A 1 114 ? -10.175 1.256 18.984 1.00 95.25 114 MET A N 1
ATOM 927 C CA . MET A 1 114 ? -10.990 0.353 19.803 1.00 95.25 114 MET A CA 1
ATOM 928 C C . MET A 1 114 ? -12.303 1.012 20.240 1.00 95.25 114 MET A C 1
ATOM 930 O O . MET A 1 114 ? -13.368 0.432 20.032 1.00 95.25 114 MET A O 1
ATOM 934 N N . ILE A 1 115 ? -12.249 2.244 20.758 1.00 94.94 115 ILE A N 1
ATOM 935 C CA . ILE A 1 115 ? -13.436 3.006 21.184 1.00 94.94 115 ILE A CA 1
ATOM 936 C C . ILE A 1 115 ? -14.400 3.204 20.010 1.00 94.94 115 ILE A C 1
ATOM 938 O O . ILE A 1 115 ? -15.606 2.990 20.140 1.00 94.94 115 ILE A O 1
ATOM 942 N N . LYS A 1 116 ? -13.879 3.564 18.832 1.00 93.06 116 LYS A N 1
ATOM 943 C CA . LYS A 1 116 ? -14.685 3.755 17.621 1.00 93.06 116 LYS A CA 1
ATOM 944 C C . LYS A 1 116 ? -15.415 2.478 17.203 1.00 93.06 116 LYS A C 1
ATOM 946 O O . LYS A 1 116 ? -16.579 2.537 16.798 1.00 93.06 116 LYS A O 1
ATOM 951 N N . LEU A 1 117 ? -14.744 1.330 17.281 1.00 91.88 117 LEU A N 1
ATOM 952 C CA . LEU A 1 117 ? -15.356 0.041 16.957 1.00 91.88 117 LEU A CA 1
ATOM 953 C C . LEU A 1 117 ? -16.380 -0.381 18.005 1.00 91.88 117 LEU A C 1
ATOM 955 O O . LEU A 1 117 ? -17.459 -0.838 17.631 1.00 91.88 117 LEU A O 1
ATOM 959 N N . GLN A 1 118 ? -16.094 -0.162 19.288 1.00 90.44 118 GLN A N 1
ATOM 960 C CA . GLN A 1 118 ? -17.052 -0.416 20.356 1.00 90.44 118 GLN A CA 1
ATOM 961 C C . GLN A 1 118 ? -18.323 0.420 20.158 1.00 90.44 118 GLN A C 1
ATOM 963 O O . GLN A 1 118 ? -19.410 -0.149 20.109 1.00 90.44 118 GLN A O 1
ATOM 968 N N . GLY A 1 119 ? -18.201 1.730 19.924 1.00 90.44 119 GLY A N 1
ATOM 969 C CA . GLY A 1 119 ? -19.351 2.602 19.660 1.00 90.44 119 GLY A CA 1
ATOM 970 C C . GLY A 1 119 ? -20.147 2.192 18.416 1.00 90.44 119 GLY A C 1
ATOM 971 O O . GLY A 1 119 ? -21.374 2.198 18.436 1.00 90.44 119 GLY A O 1
ATOM 972 N N . SER A 1 120 ? -19.463 1.755 17.351 1.00 87.94 120 SER A N 1
ATOM 973 C CA . SER A 1 120 ? -20.128 1.221 16.151 1.00 87.94 120 SER A CA 1
ATOM 974 C C . SER A 1 120 ? -20.891 -0.072 16.459 1.00 87.94 120 SER A C 1
ATOM 976 O O . SER A 1 120 ? -22.007 -0.261 15.983 1.00 87.94 120 SER A O 1
ATOM 978 N N . SER A 1 121 ? -20.320 -0.952 17.286 1.00 87.25 121 SER A N 1
ATOM 979 C CA . SER A 1 121 ? -20.979 -2.189 17.706 1.00 87.25 121 SER A CA 1
ATOM 980 C C . SER A 1 121 ? -22.176 -1.931 18.624 1.00 87.25 121 SER A C 1
ATOM 982 O O . SER A 1 121 ? -23.220 -2.542 18.426 1.00 87.25 121 SER A O 1
ATOM 984 N N . GLU A 1 122 ? -22.073 -0.982 19.560 1.00 91.75 122 GLU A N 1
ATOM 985 C CA . GLU A 1 122 ? -23.173 -0.581 20.444 1.00 91.75 122 GLU A CA 1
ATOM 986 C C . GLU A 1 122 ? -24.320 0.060 19.655 1.00 91.75 122 GLU A C 1
ATOM 988 O O . GLU A 1 122 ? -25.484 -0.171 19.968 1.00 91.75 122 GLU A O 1
ATOM 993 N N . ALA A 1 123 ? -24.019 0.817 18.596 1.00 90.19 123 ALA A N 1
ATOM 994 C CA . ALA A 1 123 ? -25.040 1.388 17.721 1.00 90.19 123 ALA A CA 1
ATOM 995 C C . ALA A 1 123 ? -25.804 0.320 16.916 1.00 90.19 123 ALA A C 1
ATOM 997 O O . ALA A 1 123 ? -26.993 0.486 16.656 1.00 90.19 123 ALA A O 1
ATOM 9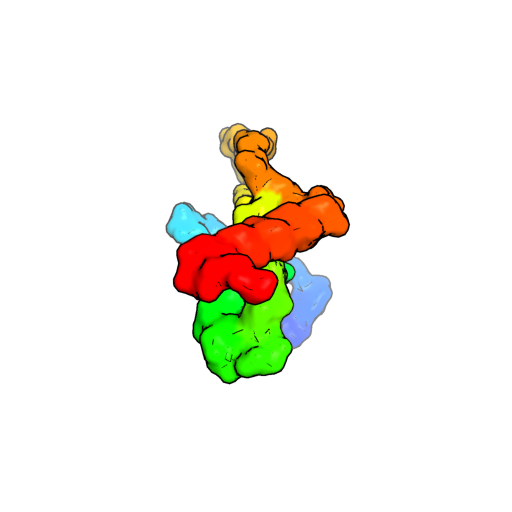98 N N . ILE A 1 124 ? -25.132 -0.767 16.519 1.00 89.31 124 ILE A N 1
ATOM 999 C CA . ILE A 1 124 ? -25.732 -1.844 15.714 1.00 89.31 124 ILE A CA 1
ATOM 1000 C C . ILE A 1 124 ? -26.468 -2.859 16.596 1.00 89.31 124 ILE A C 1
ATOM 1002 O O . ILE A 1 124 ? -27.568 -3.289 16.259 1.00 89.31 124 ILE A O 1
ATOM 1006 N N . PHE A 1 125 ? -25.854 -3.268 17.707 1.00 88.62 125 PHE A N 1
ATOM 1007 C CA . PHE A 1 125 ? -26.315 -4.386 18.535 1.00 88.62 125 PHE A CA 1
ATOM 1008 C C . PHE A 1 125 ? -26.916 -3.955 19.879 1.00 88.62 125 PHE A C 1
ATOM 1010 O O . PHE A 1 125 ? -27.430 -4.802 20.607 1.00 88.62 125 PHE A O 1
ATOM 1017 N N . GLY A 1 126 ? -26.870 -2.663 20.209 1.00 83.06 126 GLY A N 1
ATOM 1018 C CA . GLY A 1 126 ? -27.218 -2.147 21.529 1.00 83.06 126 GLY A CA 1
ATOM 1019 C C . GLY A 1 126 ? -26.071 -2.290 22.532 1.00 83.06 126 GLY A C 1
ATOM 1020 O O . GLY A 1 126 ? -25.094 -3.011 22.308 1.00 83.06 126 GLY A O 1
ATOM 1021 N N . LYS A 1 127 ? -26.188 -1.594 23.669 1.00 83.25 127 LYS A N 1
ATOM 1022 C CA . LYS A 1 127 ? -25.313 -1.862 24.815 1.00 83.25 127 LYS A CA 1
ATOM 1023 C C . LYS A 1 127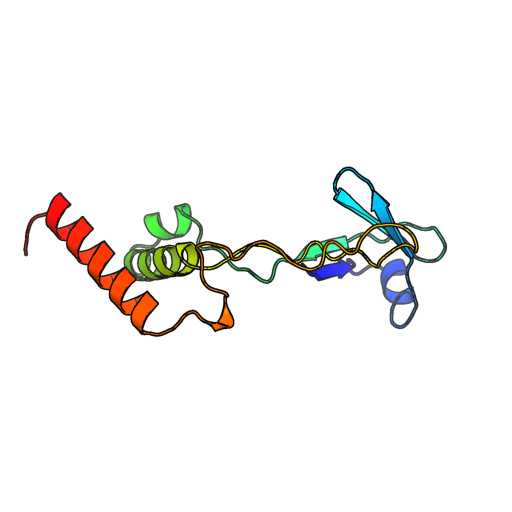 ? -25.605 -3.263 25.341 1.00 83.25 127 LYS A C 1
ATOM 1025 O O . LYS A 1 127 ? -26.766 -3.604 25.560 1.00 83.25 127 LYS A O 1
ATOM 1030 N N . ARG A 1 128 ? -24.544 -4.048 25.508 1.00 64.44 128 ARG A N 1
ATOM 1031 C CA . ARG A 1 128 ? -24.603 -5.311 26.245 1.00 64.44 128 ARG A CA 1
ATOM 1032 C C . ARG A 1 128 ? -24.741 -5.067 27.738 1.00 64.44 128 ARG A C 1
ATOM 1034 O O . ARG A 1 128 ? -24.191 -4.047 28.211 1.00 64.44 128 ARG A O 1
#

Foldseek 3Di:
DDKAFDDDPVVVVCVPHDWDWDADPVRDIFTGDVNHTTDIDDDDPLDAQDPVCLVVPPVCNLVSQLVNQLSVLEDPDDPPFDDDPPPDDGPPDDDDDSHDHPVPRDPVSSVVSNVVVVVVCCVVPNDD

Secondary structure (DSSP, 8-state):
-EEEE---HHHHTTTTS--EEEE-TTS-EEEEETTEEPPEEEEPS-----HHHHHH-TTTHHHHHHHHHHHHTB-----------TTSPP---PPPPSSBPGGG--HHHHHHHHHHHHHHHHHHH---

Mean predicted aligned error: 8.97 Å

Sequence (128 aa):
MLYLIEDNEYSRRAIGKYIDVWHYPDGHKELRLNGVLLPYSTYDRLSEVDPVAIVDNKRLGHVLDVARQVQRKRDNNRSQSLPCSGDEPSRRRHAPSINKSQRSLNEDDLLEAMIKLQGSSEAIFGKR

Organism: NCBI:txid679202